Protein AF-A0A8D0H7N8-F1 (afdb_monomer)

Structure (mmCIF, N/CA/C/O backbone):
data_AF-A0A8D0H7N8-F1
#
_entry.id   AF-A0A8D0H7N8-F1
#
loop_
_atom_site.group_PDB
_atom_site.id
_atom_site.type_symbol
_atom_site.label_atom_id
_atom_site.label_alt_id
_atom_site.label_comp_id
_atom_site.label_asym_id
_atom_site.label_entity_id
_atom_site.label_seq_id
_atom_site.pdbx_PDB_ins_code
_atom_site.Cartn_x
_atom_site.Cartn_y
_atom_site.Cartn_z
_atom_site.occupancy
_atom_site.B_iso_or_equiv
_atom_site.auth_seq_id
_atom_site.auth_comp_id
_atom_site.auth_asym_id
_atom_site.auth_atom_id
_atom_site.pdbx_PDB_model_num
ATOM 1 N N . MET A 1 1 ? 30.528 27.168 -17.395 1.00 55.50 1 MET A N 1
ATOM 2 C CA . MET A 1 1 ? 30.175 25.788 -16.980 1.00 55.50 1 MET A CA 1
ATOM 3 C C . MET A 1 1 ? 31.455 24.958 -16.992 1.00 55.50 1 MET A C 1
ATOM 5 O O . MET A 1 1 ? 32.136 24.984 -18.006 1.00 55.50 1 MET A O 1
ATOM 9 N N . ALA A 1 2 ? 31.844 24.308 -15.890 1.00 75.56 2 ALA A N 1
ATOM 10 C CA . ALA A 1 2 ? 33.114 23.573 -15.831 1.00 75.56 2 ALA A CA 1
ATOM 11 C C . ALA A 1 2 ? 33.070 22.276 -16.663 1.00 75.56 2 ALA A C 1
ATOM 13 O O . ALA A 1 2 ? 32.071 21.551 -16.635 1.00 75.56 2 ALA A O 1
ATOM 14 N N . ILE A 1 3 ? 34.159 21.976 -17.375 1.00 78.00 3 ILE A N 1
ATOM 15 C CA . ILE A 1 3 ? 34.332 20.740 -18.150 1.00 78.00 3 ILE A CA 1
ATOM 16 C C . ILE A 1 3 ? 34.382 19.556 -17.170 1.00 78.00 3 ILE A C 1
ATOM 18 O O . ILE A 1 3 ? 35.240 19.501 -16.293 1.00 78.00 3 ILE A O 1
ATOM 22 N N . ARG A 1 4 ? 33.434 18.613 -17.284 1.00 75.12 4 ARG A N 1
ATOM 23 C CA . ARG A 1 4 ? 33.352 17.426 -16.413 1.00 75.12 4 ARG A CA 1
ATOM 24 C C . ARG A 1 4 ? 33.972 16.204 -17.081 1.00 75.12 4 ARG A C 1
ATOM 26 O O . ARG A 1 4 ? 33.343 15.573 -17.939 1.00 75.12 4 ARG A O 1
ATOM 33 N N . TYR A 1 5 ? 35.160 15.838 -16.617 1.00 81.62 5 TYR A N 1
ATOM 34 C CA . TYR A 1 5 ? 35.849 14.616 -17.020 1.00 81.62 5 TYR A CA 1
ATOM 35 C C . TYR A 1 5 ? 35.145 13.358 -16.477 1.00 81.62 5 TYR A C 1
ATOM 37 O O . TYR A 1 5 ? 34.507 13.414 -15.420 1.00 81.62 5 TYR A O 1
ATOM 45 N N . PRO A 1 6 ? 35.204 12.221 -17.196 1.00 83.81 6 PRO A N 1
ATOM 46 C CA . PRO A 1 6 ? 34.775 10.936 -16.655 1.00 83.81 6 PRO A CA 1
ATOM 47 C C . PRO A 1 6 ? 35.709 10.548 -15.504 1.00 83.81 6 PRO A C 1
ATOM 49 O O . PRO A 1 6 ? 36.900 10.339 -15.702 1.00 83.81 6 PRO A O 1
ATOM 52 N N . MET A 1 7 ? 35.166 10.484 -14.291 1.00 86.88 7 MET A N 1
ATOM 53 C CA . MET A 1 7 ? 35.921 10.170 -13.076 1.00 86.88 7 MET A CA 1
ATOM 54 C C . MET A 1 7 ? 35.522 8.792 -12.540 1.00 86.88 7 MET A C 1
ATOM 56 O O . MET A 1 7 ? 34.393 8.335 -12.726 1.00 86.88 7 MET A O 1
ATOM 60 N N . VAL A 1 8 ? 36.439 8.123 -11.840 1.00 84.69 8 VAL A N 1
ATOM 61 C CA . VAL A 1 8 ? 36.166 6.837 -11.163 1.00 84.69 8 VAL A CA 1
ATOM 62 C C . VAL A 1 8 ? 35.397 7.046 -9.848 1.00 84.69 8 VAL A C 1
ATOM 64 O O . VAL A 1 8 ? 34.690 6.156 -9.375 1.00 84.69 8 VAL A O 1
ATOM 67 N N . VAL A 1 9 ? 35.473 8.252 -9.2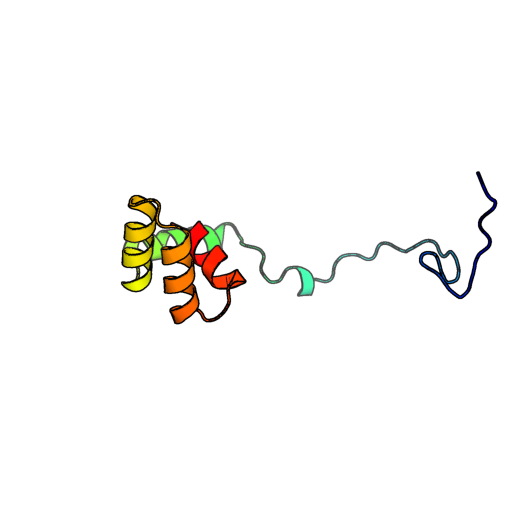84 1.00 88.44 9 VAL A N 1
ATOM 68 C CA . VAL A 1 9 ? 34.846 8.645 -8.015 1.00 88.44 9 VAL A CA 1
ATOM 69 C C . VAL A 1 9 ? 33.883 9.823 -8.208 1.00 88.44 9 VAL A C 1
ATOM 71 O O . VAL A 1 9 ? 33.973 10.563 -9.185 1.00 88.44 9 VAL A O 1
ATOM 74 N N . GLY A 1 10 ? 32.928 9.982 -7.286 1.00 88.56 10 GLY A N 1
ATOM 75 C CA . GLY A 1 10 ? 31.877 11.006 -7.350 1.00 88.56 10 GLY A CA 1
ATOM 76 C C . GLY A 1 10 ? 30.521 10.492 -7.854 1.00 88.56 10 GLY A C 1
ATOM 77 O O . GLY A 1 10 ? 30.336 9.304 -8.107 1.00 88.56 10 GLY A O 1
ATOM 78 N N . LEU A 1 11 ? 29.540 11.394 -7.963 1.00 86.75 11 LEU A N 1
ATOM 79 C CA . LEU A 1 11 ? 28.147 11.055 -8.303 1.00 86.75 11 LEU A CA 1
ATOM 80 C C . LEU A 1 11 ? 27.987 10.542 -9.742 1.00 86.75 11 LEU A C 1
ATOM 82 O O . LEU A 1 11 ? 27.261 9.584 -9.984 1.00 86.75 11 LEU A O 1
ATOM 86 N N . ASN A 1 12 ? 28.710 11.148 -10.687 1.00 85.19 12 ASN A N 1
ATOM 87 C CA . ASN A 1 12 ? 28.691 10.778 -12.106 1.00 85.19 12 ASN A CA 1
ATOM 88 C C . ASN A 1 12 ? 29.912 9.926 -12.462 1.00 85.19 12 ASN A C 1
ATOM 90 O O . ASN A 1 12 ? 30.620 10.216 -13.428 1.00 85.19 12 ASN A O 1
ATOM 94 N N . LYS A 1 13 ? 30.188 8.927 -11.623 1.00 88.06 13 LYS A N 1
ATOM 95 C CA . LYS A 1 13 ? 31.330 8.036 -11.794 1.00 88.06 13 LYS A CA 1
ATOM 96 C C . LYS A 1 13 ? 31.079 6.938 -12.818 1.00 88.06 13 LYS A C 1
ATOM 98 O O . LYS A 1 13 ? 29.940 6.533 -13.054 1.00 88.06 13 LYS A O 1
ATOM 103 N N . GLY A 1 14 ? 32.175 6.403 -13.339 1.00 87.50 14 GLY A N 1
ATOM 104 C CA . GLY A 1 14 ? 32.173 5.284 -14.270 1.00 87.50 14 GLY A CA 1
ATOM 105 C C . GLY A 1 14 ? 32.144 5.721 -15.731 1.00 87.50 14 GLY A C 1
ATOM 106 O O . GLY A 1 14 ? 32.090 6.906 -16.067 1.00 87.50 14 GLY A O 1
ATOM 107 N N . HIS A 1 15 ? 32.215 4.731 -16.614 1.00 87.88 15 HIS A N 1
ATOM 108 C CA . HIS A 1 15 ? 32.217 4.971 -18.047 1.00 87.88 15 HIS A CA 1
ATOM 109 C C . HIS A 1 15 ? 30.819 5.390 -18.524 1.00 87.88 15 HIS A C 1
ATOM 111 O O . HIS A 1 15 ? 29.810 4.769 -18.178 1.00 87.88 15 HIS A O 1
ATOM 117 N N . LYS A 1 16 ? 30.757 6.464 -19.315 1.00 84.25 16 LYS A N 1
ATOM 118 C CA . LYS A 1 16 ? 29.504 7.004 -19.850 1.00 84.25 16 LYS A CA 1
ATOM 119 C C . LYS A 1 16 ? 29.004 6.103 -20.981 1.00 84.25 16 LYS A C 1
ATOM 121 O O . LYS A 1 16 ? 29.321 6.330 -22.140 1.00 84.25 16 LYS A O 1
ATOM 126 N N . VAL A 1 17 ? 28.220 5.089 -20.628 1.00 88.94 17 VAL A N 1
ATOM 127 C CA . VAL A 1 17 ? 27.578 4.172 -21.581 1.00 88.94 17 VAL A CA 1
ATOM 128 C C . VAL A 1 17 ? 26.129 4.594 -21.828 1.00 88.94 17 VAL A C 1
ATOM 130 O O . VAL A 1 17 ? 25.413 4.974 -20.895 1.00 88.94 17 VAL A O 1
ATOM 133 N N . THR A 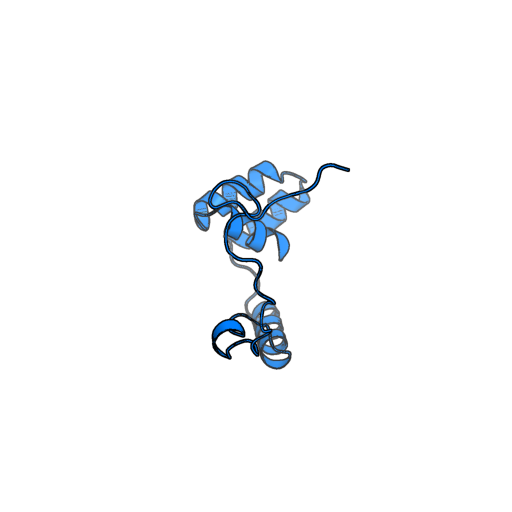1 18 ? 25.671 4.489 -23.075 1.00 90.31 18 THR A N 1
ATOM 134 C CA . THR A 1 18 ? 24.254 4.618 -23.431 1.00 90.31 18 THR A CA 1
ATOM 135 C C . THR A 1 18 ? 23.471 3.428 -22.866 1.00 90.31 18 THR A C 1
ATOM 137 O O . THR A 1 18 ? 23.736 2.266 -23.167 1.00 90.31 18 THR A O 1
ATOM 140 N N . LYS A 1 19 ? 22.505 3.691 -21.980 1.00 89.62 19 LYS A N 1
ATOM 141 C CA . LYS A 1 19 ? 21.728 2.617 -21.344 1.00 89.62 19 LYS A CA 1
ATOM 142 C C . LYS A 1 19 ? 20.741 2.006 -22.338 1.00 89.62 19 LYS A C 1
ATOM 144 O O . LYS A 1 19 ? 19.906 2.714 -22.889 1.00 89.62 19 LYS A O 1
ATOM 149 N N . ASN A 1 20 ? 20.777 0.683 -22.488 1.00 90.94 20 ASN A N 1
ATOM 150 C CA . ASN A 1 20 ? 19.778 -0.055 -23.256 1.00 90.94 20 ASN A CA 1
ATOM 151 C C . ASN A 1 20 ? 18.479 -0.228 -22.443 1.00 90.94 20 ASN A C 1
ATOM 153 O O . ASN A 1 20 ? 18.506 -0.737 -21.316 1.00 90.94 20 ASN A O 1
ATOM 157 N N . VAL A 1 21 ? 17.336 0.166 -23.010 1.00 88.31 21 VAL A N 1
ATOM 158 C CA . VAL A 1 21 ? 16.026 0.025 -22.361 1.00 88.31 21 VAL A CA 1
ATOM 159 C C . VAL A 1 21 ? 15.483 -1.380 -22.608 1.00 88.31 21 VAL A C 1
ATOM 161 O O . VAL A 1 21 ? 14.915 -1.693 -23.648 1.00 88.31 21 VAL A O 1
ATOM 164 N N . GLN A 1 22 ? 15.655 -2.246 -21.615 1.00 89.06 22 GLN A N 1
ATOM 165 C CA . GLN A 1 22 ? 15.140 -3.613 -21.647 1.00 89.06 22 GLN A CA 1
ATOM 166 C C . GLN A 1 22 ? 13.636 -3.654 -21.353 1.00 89.06 22 GLN A C 1
ATOM 168 O O . GLN A 1 22 ? 13.145 -2.944 -20.468 1.00 89.06 22 GLN A O 1
ATOM 173 N N . LYS A 1 23 ? 12.909 -4.559 -22.025 1.00 89.56 23 LYS A N 1
ATOM 174 C CA . LYS A 1 23 ? 11.496 -4.811 -21.708 1.00 89.56 23 LYS A CA 1
ATOM 175 C C . LYS A 1 23 ? 11.345 -5.230 -20.236 1.00 89.56 23 LYS A C 1
ATOM 177 O O . LYS A 1 23 ? 12.118 -6.062 -19.747 1.00 89.56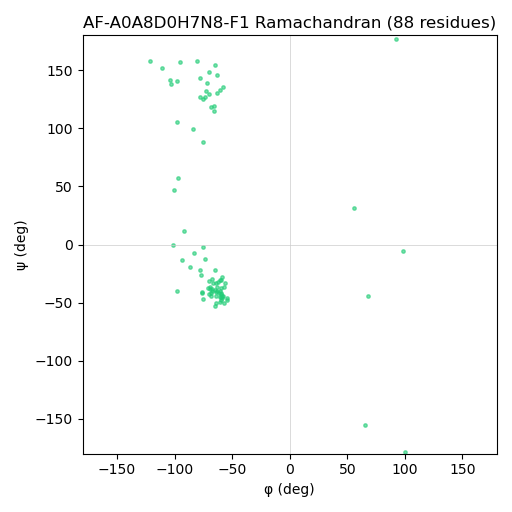 23 LYS A O 1
ATOM 182 N N . PRO A 1 24 ? 10.364 -4.682 -19.497 1.00 90.56 24 PRO A N 1
ATOM 183 C CA . PRO A 1 24 ? 10.169 -5.046 -18.103 1.00 90.56 24 PRO A CA 1
ATOM 184 C C . PRO A 1 24 ? 9.797 -6.527 -17.998 1.00 90.56 24 PRO A C 1
ATOM 186 O O . PRO A 1 24 ? 8.896 -7.017 -18.677 1.00 90.56 24 PRO A O 1
ATOM 189 N N . ARG A 1 25 ? 10.498 -7.248 -17.120 1.00 91.62 25 ARG A N 1
ATOM 190 C CA . ARG A 1 25 ? 10.248 -8.673 -16.872 1.00 91.62 25 ARG A CA 1
ATOM 191 C C . ARG A 1 25 ? 8.842 -8.890 -16.308 1.00 91.62 25 ARG A C 1
ATOM 193 O O . ARG A 1 25 ? 8.382 -8.102 -15.482 1.00 91.62 25 ARG A O 1
ATOM 200 N N . GLN A 1 26 ? 8.206 -10.009 -16.662 1.00 91.00 26 GLN A N 1
ATOM 201 C CA . GLN A 1 26 ? 6.876 -10.379 -16.157 1.00 91.00 26 GLN A CA 1
ATOM 202 C C . GLN A 1 26 ? 6.820 -10.436 -14.619 1.00 91.00 26 GLN A C 1
ATOM 204 O O . GLN A 1 26 ? 5.817 -10.034 -14.037 1.00 91.00 26 GLN A O 1
ATOM 209 N N . CYS A 1 27 ? 7.904 -10.827 -13.936 1.00 91.25 27 CYS A N 1
ATOM 210 C CA . CYS A 1 27 ? 7.967 -10.822 -12.468 1.00 91.25 27 CYS A CA 1
ATOM 211 C C . CYS A 1 27 ? 7.728 -9.431 -11.848 1.00 91.25 27 CYS A C 1
ATOM 213 O O . CYS A 1 27 ? 7.176 -9.339 -10.753 1.00 91.25 27 CYS A O 1
ATOM 215 N N . ARG A 1 28 ? 8.052 -8.344 -12.567 1.00 89.50 28 ARG A N 1
ATOM 216 C CA . ARG A 1 28 ? 7.794 -6.962 -12.125 1.00 89.50 28 ARG A CA 1
ATOM 217 C C . ARG A 1 28 ? 6.319 -6.561 -12.212 1.00 89.50 28 ARG A C 1
ATOM 219 O O . ARG A 1 28 ? 5.949 -5.531 -11.665 1.00 89.50 28 ARG A O 1
ATOM 226 N N . ARG A 1 29 ? 5.469 -7.350 -12.882 1.00 87.75 29 ARG A N 1
ATOM 227 C CA . ARG A 1 29 ? 4.015 -7.110 -12.965 1.00 87.75 29 ARG A CA 1
ATOM 228 C C . ARG A 1 29 ? 3.248 -7.637 -11.746 1.00 87.75 29 ARG A C 1
ATOM 230 O O . ARG A 1 29 ? 2.053 -7.366 -11.624 1.00 87.75 29 ARG A O 1
ATOM 237 N N . ARG A 1 30 ? 3.909 -8.373 -10.843 1.00 90.25 30 ARG A N 1
ATOM 238 C CA . ARG A 1 30 ? 3.304 -8.858 -9.595 1.00 90.25 30 ARG A CA 1
ATOM 239 C C . ARG A 1 30 ? 2.849 -7.670 -8.737 1.00 90.25 30 ARG A C 1
ATOM 241 O O . ARG A 1 30 ? 3.605 -6.730 -8.533 1.00 90.25 30 ARG A O 1
ATOM 248 N N . GLY A 1 31 ? 1.619 -7.733 -8.223 1.00 87.88 31 GLY A N 1
ATOM 249 C CA . GLY A 1 31 ? 1.030 -6.691 -7.367 1.00 87.88 31 GLY A CA 1
ATOM 250 C C . GLY A 1 31 ? 0.111 -5.701 -8.089 1.00 87.88 31 GLY A C 1
ATOM 251 O O . GLY A 1 31 ? -0.542 -4.899 -7.426 1.00 87.88 31 GLY A O 1
ATOM 252 N N . ARG A 1 32 ? -0.003 -5.773 -9.424 1.00 90.38 32 ARG A N 1
ATOM 253 C CA . ARG A 1 32 ? -0.977 -4.968 -10.173 1.00 90.38 32 ARG A CA 1
ATOM 254 C C . ARG A 1 32 ? -2.401 -5.463 -9.909 1.00 90.38 32 ARG A C 1
ATOM 256 O O . ARG A 1 32 ? -2.687 -6.647 -10.071 1.00 90.38 32 ARG A O 1
ATOM 263 N N . LEU A 1 33 ? -3.298 -4.543 -9.564 1.00 91.88 33 LEU A N 1
ATOM 264 C CA . LEU A 1 33 ? -4.725 -4.827 -9.447 1.00 91.88 33 LEU A CA 1
ATOM 265 C C . LEU A 1 33 ? -5.346 -4.951 -10.848 1.00 91.88 33 LEU A C 1
ATOM 267 O O . LEU A 1 33 ? -5.199 -4.051 -11.677 1.00 91.88 33 LEU A O 1
ATOM 271 N N . THR A 1 34 ? -6.017 -6.067 -11.124 1.00 94.44 34 THR A N 1
ATOM 272 C CA . THR A 1 34 ? -6.765 -6.280 -12.375 1.00 94.44 34 THR A CA 1
ATOM 273 C C . THR A 1 34 ? -8.241 -5.932 -12.178 1.00 94.44 34 THR A C 1
ATOM 275 O O . THR A 1 34 ? -8.737 -5.978 -11.055 1.00 94.44 34 THR A O 1
ATOM 278 N N . LYS A 1 35 ? -8.967 -5.611 -13.260 1.00 95.12 35 LYS A N 1
ATOM 279 C CA . LYS A 1 35 ? -10.401 -5.262 -13.189 1.00 95.12 35 LYS A CA 1
ATOM 280 C C . LYS A 1 35 ? -11.225 -6.354 -12.491 1.00 95.12 35 LYS A C 1
ATOM 282 O O . LYS A 1 35 ? -11.977 -6.054 -11.574 1.00 95.12 35 LYS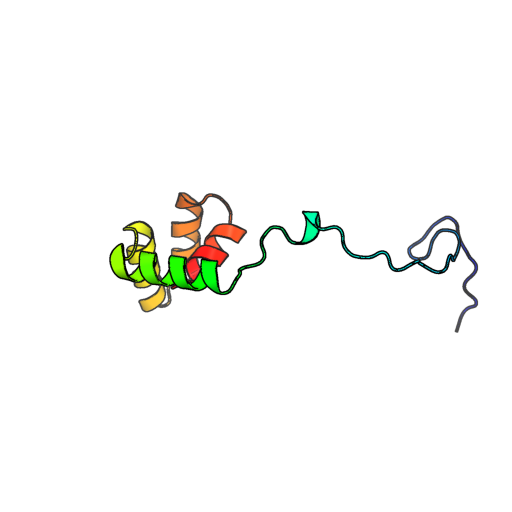 A O 1
ATOM 287 N N . HIS A 1 36 ? -10.986 -7.615 -12.858 1.00 94.75 36 HIS A N 1
ATOM 288 C CA . HIS A 1 36 ? -11.639 -8.773 -12.246 1.00 94.75 36 HIS A CA 1
ATOM 289 C C . HIS A 1 36 ? -11.341 -8.887 -10.742 1.00 94.75 36 HIS A C 1
ATOM 291 O O . HIS A 1 36 ? -12.250 -9.000 -9.931 1.00 94.75 36 HIS A O 1
ATOM 297 N N . THR A 1 37 ? -10.066 -8.803 -10.341 1.00 93.81 37 THR A N 1
ATOM 298 C CA . THR A 1 37 ? -9.705 -8.926 -8.914 1.00 93.81 37 THR A CA 1
ATOM 299 C C . THR A 1 37 ? -10.203 -7.766 -8.063 1.00 93.81 37 THR A C 1
ATOM 301 O O . THR A 1 37 ? -10.476 -7.976 -6.884 1.00 93.81 37 THR A O 1
ATOM 304 N N . LYS A 1 38 ? -10.337 -6.561 -8.630 1.00 94.06 38 LYS A N 1
ATOM 305 C CA . LYS A 1 38 ? -10.974 -5.437 -7.940 1.00 94.06 38 LYS A CA 1
ATOM 306 C C . LYS A 1 38 ? -12.454 -5.732 -7.688 1.00 94.06 38 LYS A C 1
ATOM 308 O O . LYS A 1 38 ? -12.865 -5.708 -6.538 1.00 94.06 38 LYS A O 1
ATOM 313 N N . PHE A 1 39 ? -13.195 -6.100 -8.734 1.00 95.50 39 PHE A N 1
ATOM 314 C CA . PHE A 1 39 ? -14.626 -6.403 -8.646 1.00 95.50 39 PHE A CA 1
ATOM 315 C C . PHE A 1 39 ? -14.937 -7.471 -7.588 1.00 95.50 39 PHE A C 1
ATOM 317 O O . PHE A 1 39 ? -15.772 -7.255 -6.717 1.00 95.50 39 PHE A O 1
ATOM 324 N N . VAL A 1 40 ? -14.191 -8.582 -7.592 1.00 95.25 40 VAL A N 1
ATOM 325 C CA . VAL A 1 40 ? -14.371 -9.647 -6.591 1.00 95.25 40 VAL A CA 1
ATOM 326 C C . VAL A 1 40 ? -14.068 -9.153 -5.169 1.00 95.25 40 VAL A C 1
ATOM 328 O O . VAL A 1 40 ? -14.774 -9.509 -4.231 1.00 95.25 40 VAL A O 1
ATOM 331 N N . ARG A 1 41 ? -13.033 -8.322 -4.977 1.00 93.56 41 ARG A N 1
ATOM 332 C CA . ARG A 1 41 ? -12.690 -7.781 -3.647 1.00 93.56 41 ARG A CA 1
ATOM 333 C C . ARG A 1 41 ? -13.723 -6.786 -3.130 1.00 93.56 41 ARG A C 1
ATOM 335 O O . ARG A 1 41 ? -13.953 -6.768 -1.925 1.00 93.56 41 ARG A O 1
ATOM 342 N N . ASP A 1 42 ? -14.299 -5.973 -4.009 1.00 92.38 42 ASP A N 1
ATOM 343 C CA . ASP A 1 42 ? -15.330 -5.000 -3.645 1.00 92.38 42 ASP A CA 1
ATOM 344 C C . ASP A 1 42 ? -16.619 -5.740 -3.233 1.00 92.38 42 ASP A C 1
ATOM 346 O O . ASP A 1 42 ? -17.131 -5.501 -2.143 1.00 92.38 42 ASP A O 1
ATOM 350 N N . MET A 1 43 ? -17.027 -6.767 -3.992 1.00 95.06 43 MET A N 1
ATOM 351 C CA . MET A 1 43 ? -18.160 -7.640 -3.644 1.00 95.06 43 MET A CA 1
ATOM 352 C C . MET A 1 43 ? -17.978 -8.342 -2.286 1.00 95.06 43 MET A C 1
ATOM 354 O O . MET A 1 43 ? -18.883 -8.347 -1.456 1.00 95.06 43 MET A O 1
ATOM 358 N N . ILE A 1 44 ? -16.796 -8.909 -2.012 1.00 94.19 44 ILE A N 1
ATOM 359 C CA . ILE A 1 44 ? -16.521 -9.569 -0.720 1.00 94.19 44 ILE A CA 1
ATOM 360 C C . ILE A 1 44 ? -16.590 -8.568 0.442 1.00 94.19 44 ILE A C 1
ATOM 362 O O . ILE A 1 44 ? -17.051 -8.916 1.528 1.00 94.19 44 ILE A O 1
ATOM 366 N N . ARG A 1 45 ? -16.140 -7.325 0.238 1.00 91.88 45 ARG A N 1
ATOM 367 C CA . ARG A 1 45 ? -16.188 -6.284 1.276 1.00 91.88 45 ARG A CA 1
ATOM 368 C C . ARG A 1 45 ? -17.610 -5.859 1.610 1.00 91.88 45 ARG A C 1
ATOM 370 O O . ARG A 1 45 ? -17.889 -5.637 2.784 1.00 91.88 45 ARG A O 1
ATOM 377 N N . GLU A 1 46 ? -18.485 -5.776 0.615 1.00 91.75 46 GLU A N 1
ATOM 378 C CA . GLU A 1 46 ? -19.906 -5.483 0.830 1.00 91.75 46 GLU A CA 1
ATOM 379 C C . GLU A 1 46 ? -20.592 -6.594 1.637 1.00 91.75 46 GLU A C 1
ATOM 381 O O . GLU A 1 46 ? -21.339 -6.300 2.567 1.00 91.75 46 GLU A O 1
ATOM 386 N N . VAL A 1 47 ? -20.279 -7.863 1.352 1.00 95.25 47 VAL A N 1
ATOM 387 C CA . VAL A 1 47 ? -20.885 -9.018 2.038 1.00 95.25 47 VAL A CA 1
ATOM 388 C C . VAL A 1 47 ? -20.334 -9.222 3.455 1.00 95.25 47 VAL A C 1
ATOM 390 O O . VAL A 1 47 ? -21.098 -9.439 4.393 1.00 95.25 47 VAL A O 1
ATOM 393 N N . CYS A 1 48 ? -19.011 -9.185 3.637 1.00 90.88 48 CYS A N 1
ATOM 394 C CA . CYS A 1 48 ? -18.376 -9.502 4.924 1.00 90.88 48 CYS A CA 1
ATOM 395 C C . CYS A 1 48 ? -18.281 -8.301 5.881 1.00 90.88 48 CYS A C 1
ATOM 397 O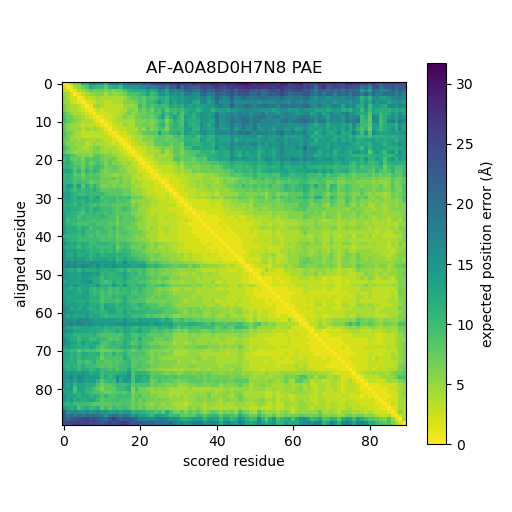 O . CYS A 1 48 ? -18.085 -8.492 7.085 1.00 90.88 48 CYS A O 1
ATOM 399 N N . GLY A 1 49 ? -18.388 -7.072 5.371 1.00 89.62 49 GLY A N 1
ATOM 400 C CA . GLY A 1 49 ? -18.242 -5.850 6.157 1.00 89.62 49 GLY A CA 1
ATOM 401 C C . GLY A 1 49 ? -16.830 -5.643 6.726 1.00 89.62 49 GLY A C 1
ATOM 402 O O . GLY A 1 49 ? -15.831 -6.127 6.193 1.00 89.62 49 GLY A O 1
ATOM 403 N N . PHE A 1 50 ? -16.746 -4.882 7.824 1.00 88.81 50 PHE A N 1
ATOM 404 C CA . PHE A 1 50 ? -15.479 -4.457 8.429 1.00 88.81 50 PHE A CA 1
ATOM 405 C C . PHE A 1 50 ? -15.111 -5.234 9.693 1.00 88.81 50 PHE A C 1
ATOM 407 O O . PHE A 1 50 ? -15.938 -5.459 10.594 1.00 88.81 50 PHE A O 1
ATOM 414 N N . ALA A 1 51 ? -13.817 -5.521 9.832 1.00 88.56 51 ALA A N 1
ATOM 415 C CA . ALA A 1 51 ? -13.274 -6.123 11.041 1.00 88.56 51 ALA A CA 1
ATOM 416 C C . ALA A 1 51 ? -13.407 -5.167 12.252 1.00 88.56 51 ALA A C 1
ATOM 418 O O . ALA A 1 51 ? -13.431 -3.941 12.094 1.00 88.56 51 ALA A O 1
ATOM 419 N N . PRO A 1 52 ? -13.460 -5.678 13.498 1.00 90.56 52 PRO A N 1
ATOM 420 C CA . PRO A 1 52 ? -13.696 -4.843 14.683 1.00 90.56 52 PRO A CA 1
ATOM 421 C C . PRO A 1 52 ? -12.617 -3.767 14.903 1.00 90.56 52 PRO A C 1
ATOM 423 O O . PRO A 1 52 ? -12.905 -2.684 15.411 1.00 90.56 52 PRO A O 1
ATOM 426 N N . TYR A 1 53 ? -11.370 -4.022 14.494 1.00 89.62 53 TYR A N 1
ATOM 427 C CA . TYR A 1 53 ? -10.291 -3.032 14.578 1.00 89.62 53 TYR A CA 1
ATOM 428 C C . TYR A 1 53 ? -10.374 -1.958 13.480 1.00 89.62 53 TYR A C 1
ATOM 430 O O . TYR A 1 53 ? -9.897 -0.846 13.697 1.00 89.62 53 TYR A O 1
ATOM 438 N N . GLU A 1 54 ? -10.984 -2.266 12.334 1.00 85.75 54 GLU A N 1
ATOM 439 C CA . GLU A 1 54 ? -11.209 -1.319 11.232 1.00 85.75 54 GLU A CA 1
ATOM 440 C C . GLU A 1 54 ? -12.360 -0.378 11.578 1.00 85.75 54 GLU A C 1
ATOM 442 O O . GLU A 1 54 ? -12.225 0.835 11.432 1.00 85.75 54 GLU A O 1
ATOM 447 N N . ARG A 1 55 ? -13.437 -0.916 12.166 1.00 89.62 55 ARG A N 1
ATOM 448 C CA . ARG A 1 55 ? -14.553 -0.121 12.704 1.00 89.62 55 ARG A CA 1
ATOM 449 C C . ARG A 1 55 ? -14.091 0.897 13.742 1.00 89.62 55 ARG A C 1
ATOM 451 O O . ARG A 1 55 ? -14.333 2.090 13.584 1.00 89.62 55 ARG A O 1
ATOM 458 N N . ARG A 1 56 ? -13.315 0.452 14.734 1.00 89.12 56 ARG A N 1
ATOM 459 C CA . ARG A 1 56 ? -12.745 1.345 15.755 1.00 89.12 56 ARG A CA 1
ATOM 460 C C . ARG A 1 56 ? -11.795 2.395 15.174 1.00 89.12 56 ARG A C 1
ATOM 462 O O . ARG A 1 56 ? -11.685 3.496 15.709 1.00 89.12 56 ARG A O 1
ATOM 469 N N . ALA A 1 57 ? -11.070 2.070 14.105 1.00 89.19 57 ALA A N 1
ATOM 470 C CA . ALA A 1 57 ? -10.223 3.048 13.438 1.00 89.19 57 ALA A CA 1
ATOM 471 C C . ALA A 1 57 ? -11.044 4.113 12.700 1.00 89.19 57 ALA A C 1
ATOM 473 O O . ALA A 1 57 ? -10.731 5.294 12.840 1.00 89.19 57 ALA A O 1
ATOM 474 N N . MET A 1 58 ? -12.109 3.720 11.995 1.00 89.88 58 MET A N 1
ATOM 475 C CA . MET A 1 58 ? -13.037 4.658 11.354 1.00 89.88 58 MET A CA 1
ATOM 476 C C . MET A 1 58 ? -13.712 5.582 12.373 1.00 89.88 58 MET A C 1
ATOM 478 O O . MET A 1 58 ? -13.811 6.780 12.137 1.00 89.88 58 MET A O 1
ATOM 482 N N . GLU A 1 59 ? -14.105 5.075 13.543 1.00 90.75 59 GLU A N 1
ATOM 483 C CA . GLU A 1 59 ? -14.630 5.912 14.634 1.00 90.75 59 GLU A CA 1
ATOM 484 C C . GLU A 1 59 ? -13.619 6.965 15.106 1.00 90.75 59 GLU A C 1
ATOM 486 O O . GLU A 1 59 ? -13.970 8.126 15.307 1.00 90.75 59 GLU A O 1
ATOM 491 N N . LEU A 1 60 ? -12.343 6.591 15.252 1.00 89.62 60 LEU A N 1
ATOM 492 C CA . LEU A 1 60 ? -11.289 7.535 15.636 1.00 89.62 60 LEU A 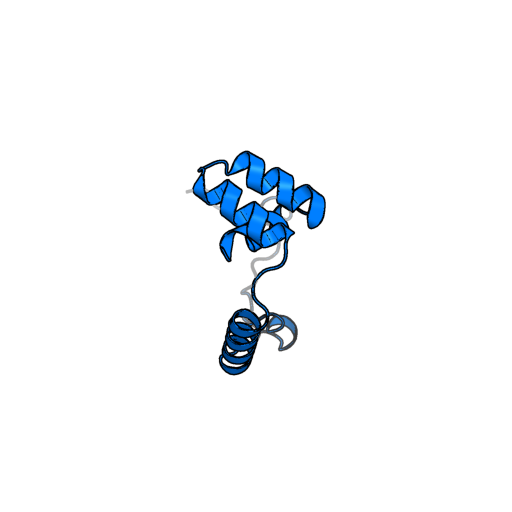CA 1
ATOM 493 C C . LEU A 1 60 ? -11.019 8.589 14.551 1.00 89.62 60 LEU A C 1
ATOM 495 O O . LEU A 1 60 ? -10.685 9.724 14.899 1.00 89.62 60 LEU A O 1
ATOM 499 N N . LEU A 1 61 ? -11.166 8.223 13.275 1.00 88.94 61 LEU A N 1
ATOM 500 C CA . LEU A 1 61 ? -11.050 9.145 12.142 1.00 88.94 61 LEU A CA 1
ATOM 501 C C . LEU A 1 61 ? -12.234 10.119 12.066 1.00 88.94 61 LEU A C 1
ATOM 503 O O . LEU A 1 61 ? -12.017 11.297 11.811 1.00 88.94 61 LEU A O 1
ATOM 507 N N . LYS A 1 62 ? -13.463 9.683 12.386 1.00 90.62 62 LYS A N 1
ATOM 508 C CA . LYS A 1 62 ? -14.644 10.571 12.462 1.00 90.62 62 LYS A CA 1
ATOM 509 C C . LYS A 1 62 ? -14.490 11.691 13.495 1.00 90.62 62 LYS A C 1
ATOM 511 O O . LYS A 1 62 ? -15.042 12.768 13.322 1.00 90.62 62 LYS A O 1
ATOM 516 N N . VAL A 1 63 ? -13.739 11.437 14.568 1.00 93.12 63 VAL A N 1
ATOM 517 C CA . VAL A 1 63 ? -13.439 12.416 15.631 1.00 93.12 63 VAL A CA 1
ATOM 518 C C . VAL A 1 63 ? -12.134 13.185 15.333 1.00 93.12 63 VAL A C 1
ATOM 520 O O . VAL A 1 63 ? -11.588 13.844 16.215 1.00 93.12 63 VAL A O 1
ATOM 523 N N . SER A 1 64 ? -11.587 13.075 14.116 1.00 89.25 64 SER A N 1
ATOM 524 C CA . SER A 1 64 ? -10.356 13.748 13.663 1.00 89.25 64 SER A CA 1
ATOM 525 C C . SER A 1 64 ? -9.123 13.463 14.539 1.00 89.25 64 SER A C 1
ATOM 527 O O . SER A 1 64 ? -8.240 14.302 14.717 1.00 89.25 64 SER A O 1
ATOM 529 N N . LYS A 1 65 ? -9.041 12.265 15.143 1.00 91.62 65 LYS A N 1
ATOM 530 C CA . LYS A 1 65 ? -7.920 11.844 16.010 1.00 91.62 65 LYS A CA 1
ATOM 531 C C . LYS A 1 65 ? -6.895 11.003 15.241 1.00 91.62 65 LYS A C 1
ATOM 533 O O . LYS A 1 65 ? -6.552 9.890 15.662 1.00 91.62 65 LYS A O 1
ATOM 538 N N . ASP A 1 66 ? -6.331 11.545 14.163 1.00 88.12 66 ASP A N 1
ATOM 539 C CA . ASP A 1 66 ? -5.483 10.809 13.204 1.00 88.12 66 ASP A CA 1
ATOM 540 C C . ASP A 1 66 ? -4.246 10.165 13.839 1.00 88.12 66 ASP A C 1
ATOM 542 O O . ASP A 1 66 ? -3.938 8.988 13.625 1.00 88.12 66 ASP A O 1
ATOM 546 N N . LYS A 1 67 ? -3.545 10.903 14.712 1.00 91.31 67 LYS A N 1
ATOM 547 C CA . LYS A 1 67 ? -2.345 10.394 15.402 1.00 91.31 67 LYS A CA 1
ATOM 548 C C . LYS A 1 67 ? -2.674 9.216 16.324 1.00 91.31 67 LYS A C 1
ATOM 550 O O . LYS A 1 67 ? -1.854 8.309 16.492 1.00 91.31 67 LYS A O 1
ATOM 555 N N . ARG A 1 68 ? -3.870 9.211 16.924 1.00 90.12 68 ARG A N 1
ATOM 556 C CA . ARG A 1 68 ? -4.347 8.113 17.777 1.00 90.12 68 ARG A CA 1
ATOM 557 C C . ARG A 1 68 ? -4.790 6.920 16.931 1.00 90.12 68 ARG A C 1
ATOM 559 O O . ARG A 1 68 ? -4.430 5.797 17.283 1.00 90.12 68 ARG A O 1
ATOM 566 N N . ALA A 1 69 ? -5.477 7.157 15.813 1.00 90.44 69 ALA A N 1
ATOM 567 C CA . ALA A 1 69 ? -5.859 6.119 14.854 1.00 90.44 69 ALA A CA 1
ATOM 568 C C . ALA A 1 69 ? -4.623 5.390 14.288 1.00 90.44 69 ALA A C 1
ATOM 570 O O . ALA A 1 69 ? -4.548 4.158 14.325 1.00 90.44 69 ALA A O 1
ATOM 571 N N . LEU A 1 70 ? -3.584 6.140 13.901 1.00 91.19 70 LEU A N 1
ATOM 572 C CA . LEU A 1 70 ? -2.303 5.596 13.435 1.00 91.19 70 LEU A CA 1
ATOM 573 C C . LEU A 1 70 ? -1.601 4.736 14.490 1.00 91.19 70 LEU A C 1
ATOM 575 O O . LEU A 1 70 ? -1.119 3.646 14.175 1.00 91.19 70 LEU A O 1
ATOM 579 N N . LYS A 1 71 ? -1.544 5.192 15.747 1.00 92.12 71 LYS A N 1
ATOM 580 C CA . LYS A 1 71 ? -0.954 4.404 16.844 1.00 92.12 71 LYS A CA 1
ATOM 581 C C . LYS A 1 71 ? -1.753 3.127 17.118 1.00 92.12 71 LYS A C 1
ATOM 583 O O . LYS A 1 71 ? -1.149 2.081 17.356 1.00 92.12 71 LYS A O 1
ATOM 588 N N . PHE A 1 72 ? -3.083 3.199 17.054 1.00 91.12 72 PHE A N 1
ATOM 589 C CA . PHE A 1 72 ? -3.964 2.055 17.279 1.00 91.12 72 PHE A CA 1
ATOM 590 C C . PHE A 1 72 ? -3.761 0.960 16.223 1.00 91.12 72 PHE A C 1
ATOM 592 O O . PHE A 1 72 ? -3.498 -0.189 16.580 1.00 91.12 72 PHE A O 1
ATOM 599 N N . ILE A 1 73 ? -3.788 1.316 14.935 1.00 92.19 73 ILE A N 1
ATOM 600 C CA . ILE A 1 73 ? -3.578 0.340 13.856 1.00 92.19 73 ILE A CA 1
ATOM 601 C C . ILE A 1 73 ? -2.133 -0.148 13.824 1.00 92.19 73 ILE A C 1
ATOM 603 O O . ILE A 1 73 ? -1.910 -1.342 13.630 1.00 92.19 73 ILE A O 1
ATOM 607 N N . LYS A 1 74 ? -1.136 0.713 14.076 1.00 92.31 74 LYS A N 1
ATOM 608 C CA . LYS A 1 74 ? 0.267 0.272 14.154 1.00 92.31 74 LYS A CA 1
ATOM 609 C C . LYS A 1 74 ? 0.456 -0.818 15.213 1.00 92.31 74 LYS A C 1
ATOM 611 O O . LYS A 1 74 ? 1.200 -1.758 14.964 1.00 92.31 74 LYS A O 1
ATOM 616 N N . LYS A 1 75 ? -0.249 -0.748 16.349 1.00 91.94 75 LYS A N 1
ATOM 617 C CA . LYS A 1 75 ? -0.204 -1.798 17.382 1.00 91.94 75 LYS A CA 1
ATOM 618 C C . LYS A 1 75 ? -0.781 -3.144 16.904 1.00 91.94 75 LYS A C 1
ATOM 620 O O . LYS A 1 75 ? -0.441 -4.170 17.474 1.00 91.94 75 LYS A O 1
ATOM 625 N N . ARG A 1 76 ? -1.637 -3.157 15.874 1.00 90.06 76 ARG A N 1
ATOM 626 C CA . ARG A 1 76 ? -2.262 -4.373 15.316 1.00 90.06 76 ARG A CA 1
ATOM 627 C C . ARG A 1 76 ? -1.549 -4.911 14.071 1.00 90.06 76 ARG A C 1
ATOM 629 O O . ARG A 1 76 ? -1.400 -6.115 13.938 1.00 90.06 76 ARG A O 1
ATOM 636 N N . VAL A 1 77 ? -1.108 -4.027 13.174 1.00 86.81 77 VAL A N 1
ATOM 637 C CA . VAL A 1 77 ? -0.513 -4.369 11.861 1.00 86.81 77 VAL A CA 1
ATOM 638 C C . VAL A 1 77 ? 1.027 -4.264 11.873 1.00 86.81 77 VAL A C 1
ATOM 640 O O . VAL A 1 77 ? 1.697 -4.527 10.872 1.00 86.81 77 VAL A O 1
ATOM 643 N N . CYS A 1 78 ? 1.599 -3.888 13.019 1.00 86.25 78 CYS A N 1
ATOM 644 C CA . CYS A 1 78 ? 3.026 -3.767 13.350 1.00 86.25 78 CYS A CA 1
ATOM 645 C C . CYS A 1 78 ? 3.794 -2.646 12.620 1.00 86.25 78 CYS A C 1
ATO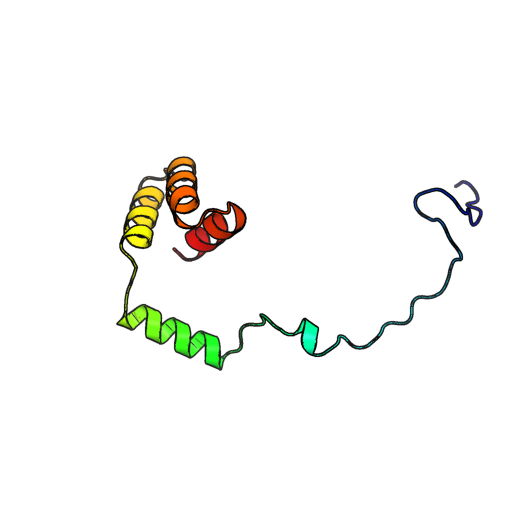M 647 O O . CYS A 1 78 ? 4.548 -1.899 13.247 1.00 86.25 78 CYS A O 1
ATOM 649 N N . VAL A 1 79 ? 3.606 -2.473 11.309 1.00 93.12 79 VAL A N 1
ATOM 650 C CA . VAL A 1 79 ? 4.412 -1.556 10.478 1.00 93.12 79 VAL A CA 1
ATOM 651 C C . VAL A 1 79 ? 3.655 -0.266 10.158 1.00 93.12 79 VAL A C 1
ATOM 653 O O . VAL A 1 79 ? 2.483 -0.296 9.788 1.00 93.12 79 VAL A O 1
ATOM 656 N N . HIS A 1 80 ? 4.345 0.881 10.224 1.00 87.00 80 HIS A N 1
ATOM 657 C CA . HIS A 1 80 ? 3.751 2.194 9.933 1.00 87.00 80 HIS A CA 1
ATOM 658 C C . HIS A 1 80 ? 3.234 2.312 8.491 1.00 87.00 80 HIS A C 1
ATOM 660 O O . HIS A 1 80 ? 2.126 2.799 8.283 1.00 87.00 80 HIS A O 1
ATOM 666 N N . CYS A 1 81 ? 3.987 1.807 7.506 1.00 88.69 81 CYS A N 1
ATOM 667 C CA . CYS A 1 81 ? 3.566 1.811 6.103 1.00 88.69 81 CYS A CA 1
ATOM 668 C C . CYS A 1 81 ? 2.233 1.082 5.908 1.00 88.69 81 CYS A C 1
ATOM 670 O O . CYS A 1 81 ? 1.341 1.610 5.254 1.00 88.69 81 CYS A O 1
ATOM 672 N N . ARG A 1 82 ? 2.073 -0.093 6.534 1.00 85.25 82 ARG A N 1
ATOM 673 C CA . ARG A 1 82 ? 0.821 -0.854 6.470 1.00 85.25 82 ARG A CA 1
ATOM 674 C C . ARG A 1 82 ? -0.304 -0.144 7.208 1.00 85.25 82 ARG A C 1
ATOM 676 O O . ARG A 1 82 ? -1.391 -0.064 6.665 1.00 85.25 82 ARG A O 1
ATOM 683 N N . ALA A 1 83 ? -0.035 0.422 8.385 1.00 85.94 83 ALA A N 1
ATOM 684 C CA . ALA A 1 83 ? -1.044 1.158 9.140 1.00 85.94 83 ALA A CA 1
ATOM 685 C C . ALA A 1 83 ? -1.604 2.353 8.355 1.00 85.94 83 ALA A C 1
ATOM 687 O O . ALA A 1 83 ? -2.814 2.562 8.333 1.00 85.94 83 ALA A O 1
ATOM 688 N N . ARG A 1 84 ? -0.734 3.091 7.656 1.00 85.56 84 ARG A N 1
ATOM 689 C CA . ARG A 1 84 ? -1.144 4.175 6.758 1.00 85.56 84 ARG A CA 1
ATOM 690 C C . ARG A 1 84 ? -1.973 3.652 5.590 1.00 85.56 84 ARG A C 1
ATOM 692 O O . ARG A 1 84 ? -2.998 4.238 5.274 1.00 85.56 84 ARG A O 1
ATOM 699 N N . THR A 1 85 ? -1.552 2.544 4.977 1.00 83.44 85 THR A N 1
ATOM 700 C CA . THR A 1 85 ? -2.331 1.905 3.914 1.00 83.44 85 THR A CA 1
ATOM 701 C C . THR A 1 85 ? -3.703 1.491 4.422 1.00 83.44 85 THR A C 1
ATOM 703 O O . THR A 1 85 ? -4.664 1.839 3.766 1.00 83.44 85 THR A O 1
ATOM 706 N N . THR A 1 86 ? -3.813 0.831 5.580 1.00 77.94 86 THR A N 1
ATOM 707 C CA . THR A 1 86 ? -5.085 0.391 6.180 1.00 77.94 86 THR A CA 1
ATOM 708 C C . THR A 1 86 ? -6.039 1.555 6.466 1.00 77.94 86 THR A C 1
ATOM 710 O O . THR A 1 86 ? -7.230 1.405 6.236 1.00 77.94 86 THR A O 1
ATOM 713 N N . LEU A 1 87 ? -5.534 2.714 6.904 1.00 72.81 87 LEU A N 1
ATOM 714 C CA . LEU A 1 87 ? -6.357 3.913 7.135 1.00 72.81 87 LEU A CA 1
ATOM 715 C C . LEU A 1 87 ? -6.887 4.543 5.849 1.00 72.81 87 LEU A C 1
ATOM 717 O O . LEU A 1 87 ? -7.972 5.098 5.865 1.00 72.81 87 LEU A O 1
ATOM 721 N N . ALA A 1 88 ? -6.140 4.448 4.750 1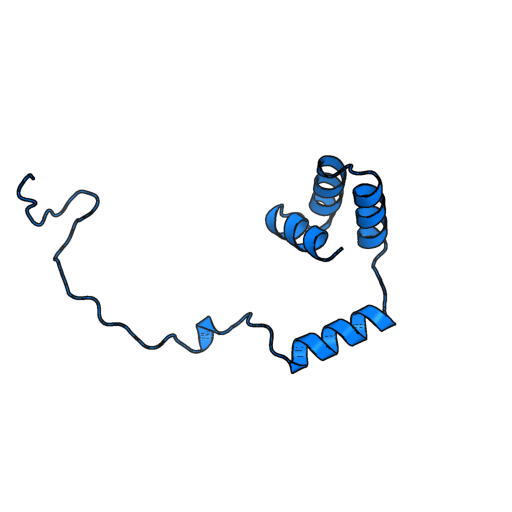.00 68.75 88 ALA A N 1
ATOM 722 C CA . ALA A 1 88 ? -6.523 5.044 3.472 1.00 68.75 88 ALA A CA 1
ATOM 723 C C . ALA A 1 88 ? -7.635 4.275 2.727 1.00 68.75 88 ALA A C 1
ATOM 725 O O . ALA A 1 88 ? -8.020 4.688 1.638 1.00 68.75 88 ALA A O 1
ATOM 726 N N . TRP A 1 89 ? -8.104 3.139 3.264 1.00 56.34 89 TRP A N 1
ATOM 727 C CA . TRP A 1 89 ? -9.256 2.395 2.728 1.00 56.34 89 TRP A CA 1
ATOM 728 C C . TRP A 1 89 ? -10.584 2.771 3.386 1.00 56.34 89 TRP A C 1
ATOM 730 O O . TRP A 1 89 ? -11.615 2.300 2.908 1.00 56.34 89 TRP A O 1
ATOM 740 N N . GLY A 1 90 ? -10.532 3.489 4.512 1.00 49.44 90 GLY A N 1
ATOM 741 C CA . GLY A 1 90 ? -11.713 3.972 5.225 1.00 49.44 90 GLY A CA 1
ATOM 742 C C . GLY A 1 90 ? -12.234 5.270 4.641 1.00 49.44 90 GLY A C 1
ATOM 743 O O . GLY A 1 90 ? -11.416 6.013 4.052 1.00 49.44 90 GLY A O 1
#

Secondary structure (DSSP, 8-state):
------BSSSTTBS--PPPP-PPPPGGGGTTPPPHHHHHHHHHHHHHH---HHHHHHHHH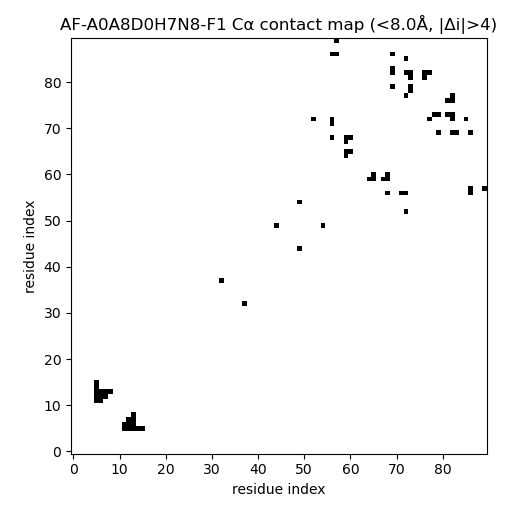HHTT-HHHHHHHHHHHH--HHHHHHHHTT-

InterPro domains:
  IPR000509 Large ribosomal subunit protein eL36 [PF01158] (4-85)
  IPR000509 Large ribosomal subunit protein eL36 [PS01190] (52-62)
  IPR000509 Large ribosomal subunit protein eL36 [PTHR10114] (4-84)
  IPR038097 Large ribosomal subunit protein eL36 domain superfamily [G3DSA:1.10.10.1760] (1-88)

Sequence (90 aa):
MAIRYPMVVGLNKGHKVTKNVQKPRQCRRRGRLTKHTKFVRDMIREVCGFAPYERRAMELLKVSKDKRALKFIKKRVCVHCRARTTLAWG

pLDDT: mean 87.64, std 7.93, range [49.44, 95.5]

Nearest PDB structures (foldseek):
  7oyc-assembly1_i1  TM=9.551E-01  e=5.953E-11  Xenopus laevis
  7o7z-assembly1_Bi  TM=9.510E-01  e=1.354E-10  Oryctolagus cuniculus
  7oyb-assembly1_i1  TM=9.570E-01  e=2.244E-10  Danio rerio
  8jiv-assembly1_Ci  TM=9.373E-01  e=8.299E-07  Triticum aestivum
  8aaf-assembly1_V  TM=9.536E-01  e=1.180E-05  Saccharomyces cerevisiae

Radius of gyration: 23.15 Å; Cα contacts (8 Å, |Δi|>4): 41; chains: 1; bounding box: 57×37×41 Å

Solvent-accessible surface area (backbone atoms only — not comparable to full-atom values): 5790 Å² total; per-residue (Å²): 134,84,88,80,74,83,32,86,64,73,95,76,40,46,83,93,69,88,81,80,88,70,80,80,57,74,78,74,58,67,87,67,86,45,75,68,61,48,53,56,51,52,54,49,42,71,76,72,56,73,55,75,70,53,50,54,35,50,55,32,47,76,70,70,35,56,74,58,32,46,52,54,39,20,75,73,64,69,38,65,72,55,23,55,54,60,57,71,75,105

Foldseek 3Di:
DDDDDADCDDDNHDDDDDDDDDDDDPVVVPPDDDPVNVVVVVVVCVVVPDDPLLVVLVVCVVVVNNVVSQVSVCVVVVDSVVSVVSSVVD

Mean predicted aligned error: 7.96 Å

Organism: Sphenodon punctatus (NCBI:txid8508)